Protein AF-A0A7S4EJN9-F1 (afdb_monomer)

Solvent-accessible surface area (backbone atoms only — not comparable to full-atom values): 8317 Å² total; per-residue (Å²): 134,82,94,63,65,91,86,60,87,81,85,82,64,80,78,37,72,67,45,47,44,74,73,43,54,80,91,76,43,88,80,82,77,71,48,71,43,92,88,67,48,40,14,37,34,76,86,70,38,77,34,84,64,31,68,36,56,33,70,57,77,62,48,77,28,31,63,74,51,66,73,35,90,58,35,38,89,48,32,33,27,84,90,36,50,89,75,54,50,70,71,54,45,51,55,27,45,51,53,39,50,53,44,52,52,22,58,76,68,73,43,87,42,99,82,55,78,79,83,69,77,80,50,74,67,57,54,53,59,63,71,75,108

Organism: NCBI:txid44445

pLDDT: mean 80.86, std 14.95, range [40.81, 97.5]

Sequence (133 aa):
MQLIPKDVSVYHLEGGILAYLDEVSEKESLFDGDCYVFDQRVAVTYENLPSTNFRQKCHGCRHPLSNKDLERDDYHHGISCRYCADKLTDQQKSRFAQRQHQMELALKEGRQHIYDPKEEAPTENEKKKSRQR

Radius of gyration: 19.16 Å; Cα contacts (8 Å, |Δi|>4): 130; chains: 1; bounding box: 54×33×52 Å

InterPro domains:
  IPR001763 Rhodanese-like domain [PS50206] (10-29)
  IPR020936 tRNA uridine(34) hydroxylase [PTHR43268] (9-120)
  IPR036873 Rhodanese-like domain superfamily [G3DSA:3.40.250.10] (6-60)

Mean predicted aligned error: 10.54 Å

Structure (mmCIF, N/CA/C/O backbone):
data_AF-A0A7S4EJN9-F1
#
_entry.id   AF-A0A7S4EJN9-F1
#
loop_
_atom_site.group_PDB
_atom_site.id
_atom_site.type_symbol
_atom_site.label_atom_id
_atom_site.label_alt_id
_atom_site.label_comp_id
_atom_site.label_asym_id
_atom_site.label_entity_id
_atom_site.label_seq_id
_atom_site.pdbx_PDB_ins_code
_atom_site.Cartn_x
_atom_site.Cartn_y
_atom_site.Cartn_z
_atom_site.occupancy
_atom_site.B_iso_or_equiv
_atom_site.auth_seq_id
_atom_site.auth_comp_id
_atom_site.auth_asym_id
_atom_site.auth_atom_id
_atom_site.pdbx_PDB_model_num
ATOM 1 N N . MET A 1 1 ? -26.022 7.945 -12.248 1.00 52.56 1 MET A N 1
ATOM 2 C CA . MET A 1 1 ? -25.679 6.578 -11.807 1.00 52.56 1 MET A CA 1
ATOM 3 C C . MET A 1 1 ? -25.586 6.616 -10.292 1.00 52.56 1 MET A C 1
ATOM 5 O O . MET A 1 1 ? -24.733 7.327 -9.781 1.00 52.56 1 MET A O 1
ATOM 9 N N . GLN A 1 2 ? -26.536 6.006 -9.585 1.00 58.03 2 GLN A N 1
ATOM 10 C CA . GLN A 1 2 ? -26.577 6.048 -8.122 1.00 58.03 2 GLN A CA 1
ATOM 11 C C . GLN A 1 2 ? -25.801 4.831 -7.607 1.00 58.03 2 GLN A C 1
ATOM 13 O O . GLN A 1 2 ? -26.219 3.704 -7.839 1.00 58.03 2 GLN A O 1
ATOM 18 N N . LEU A 1 3 ? -24.621 5.066 -7.025 1.00 74.06 3 LEU A N 1
ATOM 19 C CA . 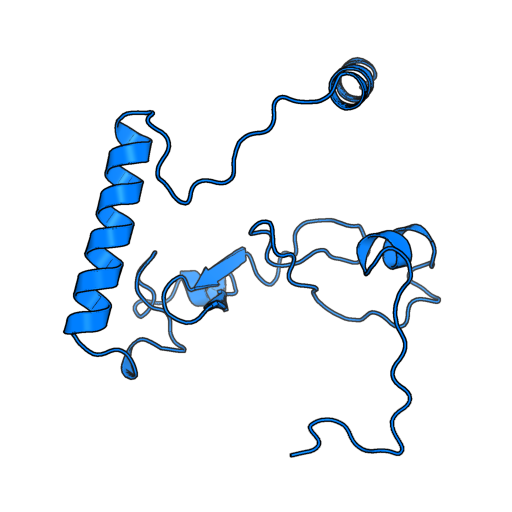LEU A 1 3 ? -23.677 4.010 -6.626 1.00 74.06 3 LEU A CA 1
ATOM 20 C C . LEU A 1 3 ? -24.077 3.297 -5.323 1.00 74.06 3 LEU A C 1
ATOM 22 O O . LEU A 1 3 ? -23.527 2.244 -5.024 1.00 74.06 3 LEU A O 1
ATOM 26 N N . ILE A 1 4 ? -25.020 3.862 -4.562 1.00 78.56 4 ILE A N 1
ATOM 27 C CA . ILE A 1 4 ? -25.473 3.342 -3.269 1.00 78.56 4 ILE A CA 1
ATOM 28 C C . ILE A 1 4 ? -27.009 3.239 -3.296 1.00 78.56 4 ILE A C 1
ATOM 30 O O . ILE A 1 4 ? -27.656 4.218 -3.693 1.00 78.56 4 ILE A O 1
ATOM 34 N N . PRO A 1 5 ? -27.600 2.089 -2.920 1.00 85.69 5 PRO A N 1
ATOM 35 C CA . PRO A 1 5 ? -29.051 1.930 -2.829 1.00 85.69 5 PRO A CA 1
ATOM 36 C C . PRO A 1 5 ? -29.678 2.955 -1.870 1.00 85.69 5 PRO A C 1
ATOM 38 O O . PRO A 1 5 ? -29.072 3.330 -0.870 1.00 85.69 5 PRO A O 1
ATOM 41 N N . LYS A 1 6 ? -30.890 3.435 -2.175 1.00 82.88 6 LYS A N 1
ATOM 42 C CA . LYS A 1 6 ? -31.563 4.495 -1.390 1.00 82.88 6 LYS A CA 1
ATOM 43 C C . LYS A 1 6 ? -32.003 4.043 0.006 1.00 82.88 6 LYS A C 1
ATOM 45 O O . LYS A 1 6 ? -32.265 4.882 0.858 1.00 82.88 6 LYS A O 1
ATOM 50 N N . ASP A 1 7 ? -32.126 2.741 0.197 1.00 90.81 7 ASP A N 1
ATOM 51 C CA . ASP A 1 7 ? -32.514 2.051 1.423 1.00 90.81 7 ASP A CA 1
ATOM 52 C C . ASP A 1 7 ? -31.328 1.772 2.361 1.00 90.81 7 ASP A C 1
ATOM 54 O O . ASP A 1 7 ? -31.532 1.378 3.506 1.00 90.81 7 ASP A O 1
ATOM 58 N N . VAL A 1 8 ? -30.094 2.016 1.907 1.00 88.75 8 VAL A N 1
ATOM 59 C CA . VAL A 1 8 ? -28.892 1.866 2.731 1.00 88.75 8 VAL A CA 1
ATOM 60 C C . VAL A 1 8 ? -28.586 3.190 3.424 1.00 88.75 8 VAL A C 1
ATOM 62 O O . VAL A 1 8 ? -28.234 4.183 2.785 1.00 88.75 8 VAL A O 1
ATOM 65 N N . SER A 1 9 ? -28.691 3.195 4.751 1.00 85.25 9 SER A N 1
ATOM 66 C CA . SER A 1 9 ? -28.247 4.315 5.578 1.00 85.25 9 SER A CA 1
ATOM 67 C C . SER A 1 9 ? -26.728 4.460 5.499 1.00 85.25 9 SER A C 1
ATOM 69 O O . SER A 1 9 ? -25.989 3.522 5.796 1.00 85.25 9 SER A O 1
ATOM 71 N N . VAL A 1 10 ? -26.258 5.647 5.114 1.00 84.25 10 VAL A N 1
ATOM 72 C CA . VAL A 1 10 ? -24.832 5.992 5.085 1.00 84.25 10 VAL A CA 1
ATOM 73 C C . VAL A 1 10 ? -24.530 6.904 6.264 1.00 84.25 10 VAL A C 1
ATOM 75 O O . VAL A 1 10 ? -25.146 7.959 6.409 1.00 84.25 10 VAL A O 1
ATOM 78 N N . TYR A 1 11 ? -23.563 6.501 7.081 1.00 84.50 11 TYR A N 1
ATOM 79 C CA . TYR A 1 11 ? -23.111 7.256 8.244 1.00 84.50 11 TYR A CA 1
ATOM 80 C C . TYR A 1 11 ? -21.692 7.774 8.022 1.00 84.50 11 TYR A C 1
ATOM 82 O O . TYR A 1 11 ? -20.891 7.161 7.315 1.00 84.50 11 TYR A O 1
ATOM 90 N N . HIS A 1 12 ? -21.389 8.912 8.636 1.00 85.44 12 HIS A N 1
ATOM 91 C CA . HIS A 1 12 ? -20.050 9.482 8.677 1.00 85.44 12 HIS A CA 1
ATOM 92 C C . HIS A 1 12 ? -19.486 9.302 10.087 1.00 85.44 12 HIS A C 1
ATOM 94 O O . HIS A 1 12 ? -20.158 9.637 11.059 1.00 85.44 12 HIS A O 1
ATOM 100 N N . LEU A 1 13 ? -18.263 8.779 10.184 1.00 87.81 13 LEU A N 1
ATOM 101 C CA . LEU A 1 13 ? -17.506 8.741 11.432 1.00 87.81 13 LEU A CA 1
ATOM 102 C C . LEU A 1 13 ? -16.868 10.113 11.669 1.00 87.81 13 LEU A C 1
ATOM 104 O O . LEU A 1 13 ? -15.944 10.497 10.951 1.00 87.81 13 LEU A O 1
ATOM 108 N N . GLU A 1 14 ? -17.359 10.851 12.660 1.00 85.75 14 GLU A N 1
ATOM 109 C CA . GLU A 1 14 ? -16.729 12.097 13.098 1.00 85.75 14 GLU A CA 1
ATOM 110 C C . GLU A 1 14 ? -15.316 11.790 13.627 1.00 85.75 14 GLU A C 1
ATOM 112 O O . GLU A 1 14 ? -15.141 10.924 14.474 1.00 85.75 14 GLU A O 1
ATOM 117 N N . GLY A 1 15 ? -14.285 12.423 13.056 1.00 85.25 15 GLY A N 1
ATOM 118 C CA . GLY A 1 15 ? -12.881 12.099 13.364 1.00 85.25 15 GLY A CA 1
ATOM 119 C C . GLY A 1 15 ? -12.293 10.902 12.594 1.00 85.25 15 GLY A C 1
ATOM 120 O O . GLY A 1 15 ? -11.098 10.626 12.706 1.00 85.25 15 GLY A O 1
ATOM 121 N N . GLY A 1 16 ? -13.081 10.237 11.742 1.00 87.62 16 GLY A N 1
ATOM 122 C CA . GLY A 1 16 ? -12.629 9.142 10.880 1.00 87.62 16 GLY A CA 1
ATOM 123 C C . GLY A 1 16 ? -12.419 7.808 11.606 1.00 87.62 16 GLY A C 1
ATOM 124 O O . GLY A 1 16 ? -12.769 7.639 12.769 1.00 87.62 16 GLY A O 1
ATOM 125 N N . ILE A 1 17 ? -11.846 6.830 10.894 1.00 84.69 17 ILE A N 1
ATOM 126 C CA . ILE A 1 17 ? -11.701 5.457 11.409 1.00 84.69 17 ILE A CA 1
ATOM 127 C C . ILE A 1 17 ? -10.802 5.373 12.649 1.00 84.69 17 ILE A C 1
ATOM 129 O O . ILE A 1 17 ? -11.0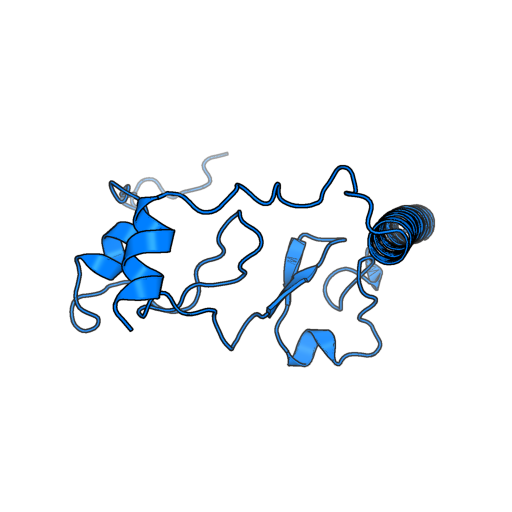66 4.567 13.526 1.00 84.69 17 ILE A O 1
ATOM 133 N N . LEU A 1 18 ? -9.771 6.217 12.755 1.00 84.19 18 LEU A N 1
ATOM 134 C CA . LEU A 1 18 ? -8.850 6.178 13.895 1.00 84.19 18 LEU A CA 1
ATOM 135 C C . LEU A 1 18 ? -9.539 6.619 15.191 1.00 84.19 18 LEU A C 1
ATOM 137 O O . LEU A 1 18 ? -9.412 5.929 16.193 1.00 84.19 18 LEU A O 1
ATOM 141 N N . ALA A 1 19 ? -10.326 7.701 15.147 1.00 86.69 19 ALA A N 1
ATOM 142 C CA . ALA A 1 19 ? -11.112 8.142 16.300 1.00 86.69 19 ALA A CA 1
ATOM 143 C C . ALA A 1 19 ? -12.129 7.072 16.728 1.00 86.69 19 ALA A C 1
ATOM 145 O O . ALA A 1 19 ? -12.269 6.785 17.910 1.00 86.69 19 ALA A O 1
ATOM 146 N N . TYR A 1 20 ? -12.778 6.417 15.760 1.00 89.06 20 TYR A N 1
ATOM 147 C CA . TYR A 1 20 ? -13.706 5.322 16.041 1.00 89.06 20 TYR A CA 1
ATOM 148 C C . TYR A 1 20 ? -13.039 4.150 16.777 1.00 89.06 20 TYR A C 1
ATOM 150 O O . TYR A 1 20 ? -13.587 3.657 17.759 1.00 89.06 20 TYR A O 1
ATOM 158 N N . LEU A 1 21 ? -11.863 3.714 16.315 1.00 86.44 21 LEU A N 1
ATOM 159 C CA . LEU A 1 21 ? -11.122 2.615 16.940 1.00 86.44 21 LEU A CA 1
ATOM 160 C C . LEU A 1 21 ? -10.613 2.974 18.345 1.00 86.44 21 LEU A C 1
ATOM 162 O O . LEU A 1 21 ? -10.544 2.099 19.203 1.00 86.44 21 LEU A O 1
ATOM 166 N N . ASP A 1 22 ? -10.299 4.250 18.589 1.00 85.56 22 ASP A N 1
ATOM 167 C CA . ASP A 1 22 ? -9.878 4.738 19.906 1.00 85.56 22 ASP A CA 1
ATOM 168 C C . ASP A 1 22 ? -11.049 4.812 20.911 1.00 85.56 22 ASP A C 1
ATOM 170 O O . ASP A 1 22 ? -10.849 4.609 22.111 1.00 85.56 22 ASP A O 1
ATOM 174 N N . GLU A 1 23 ? -12.267 5.117 20.448 1.00 87.62 23 GLU A N 1
ATOM 175 C CA . 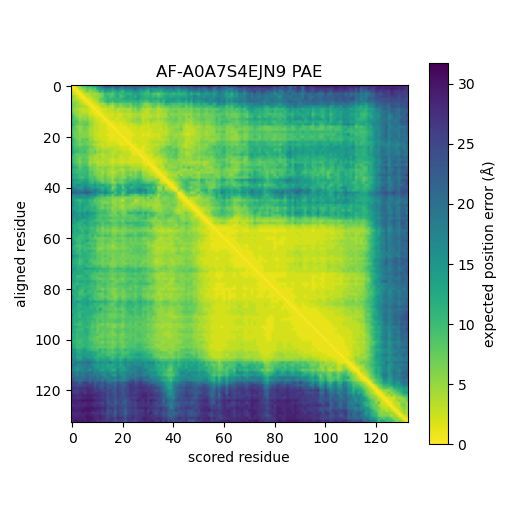GLU A 1 23 ? -13.436 5.361 21.309 1.00 87.62 23 GLU A CA 1
ATOM 176 C C . GLU A 1 23 ? -14.322 4.127 21.538 1.00 87.62 23 GLU A C 1
ATOM 178 O O . GLU A 1 23 ? -14.951 4.005 22.591 1.00 87.62 23 GLU A O 1
ATOM 183 N N . VAL A 1 24 ? -14.398 3.212 20.568 1.00 88.19 24 VAL A N 1
ATOM 184 C CA . VAL A 1 24 ? -15.321 2.066 20.593 1.00 88.19 24 VAL A CA 1
ATOM 185 C C . VAL A 1 24 ? -14.556 0.789 20.869 1.00 88.19 24 VAL A C 1
ATOM 187 O O . VAL A 1 24 ? -13.643 0.480 20.118 1.00 88.19 24 VAL A O 1
ATOM 190 N N . SER A 1 25 ? -14.947 0.016 21.890 1.00 87.69 25 SER A N 1
ATOM 191 C CA . SER A 1 25 ? -14.286 -1.248 22.258 1.00 87.69 25 SER A CA 1
ATOM 192 C C . SER A 1 25 ? -14.402 -2.326 21.162 1.00 87.69 25 SER A C 1
ATOM 194 O O . SER A 1 25 ? -15.403 -2.378 20.455 1.00 87.69 25 SER A O 1
ATOM 196 N N . GLU A 1 26 ? -13.435 -3.248 21.044 1.00 83.81 26 GLU A N 1
ATOM 197 C CA . GLU A 1 26 ? -13.447 -4.304 20.006 1.00 83.81 26 GLU A CA 1
ATOM 198 C C . GLU A 1 26 ? -14.735 -5.146 20.035 1.00 83.81 26 GLU A C 1
ATOM 200 O O . GLU A 1 26 ? -15.260 -5.536 18.999 1.00 83.81 26 GLU A O 1
ATOM 205 N N . LYS A 1 27 ? -15.294 -5.377 21.230 1.00 86.50 27 LYS A N 1
ATOM 206 C CA . LYS A 1 27 ? -16.530 -6.155 21.419 1.00 86.50 27 LYS A CA 1
ATOM 207 C C . LYS A 1 27 ? -17.788 -5.434 20.934 1.00 86.50 27 LYS A C 1
ATOM 209 O O . LYS A 1 27 ? -18.786 -6.090 20.656 1.00 86.50 27 LYS A O 1
ATOM 214 N N . GLU A 1 28 ? -17.755 -4.108 20.902 1.00 88.25 28 GLU A N 1
ATOM 215 C CA . GLU A 1 28 ? -18.862 -3.241 20.475 1.00 88.25 28 GLU A CA 1
ATOM 216 C C . GLU A 1 28 ? -18.629 -2.679 19.066 1.00 88.25 28 GLU A C 1
ATOM 218 O O . GLU A 1 28 ? -19.525 -2.079 18.468 1.00 88.25 28 GLU A O 1
ATOM 223 N N . SER A 1 29 ? -17.424 -2.885 18.535 1.00 87.25 29 SER A N 1
ATOM 224 C CA . SER A 1 29 ? -17.009 -2.456 17.214 1.00 87.25 29 SER A CA 1
ATOM 225 C C . SER A 1 29 ? -17.764 -3.222 16.131 1.00 87.25 29 SER A C 1
ATOM 227 O O . SER A 1 29 ? -17.865 -4.446 16.145 1.00 87.25 29 SER A O 1
ATOM 229 N N . LEU A 1 30 ? -18.260 -2.478 15.146 1.00 87.06 30 LEU A N 1
ATOM 230 C CA . LEU A 1 30 ? -18.797 -3.019 13.896 1.00 87.06 30 LEU A CA 1
ATOM 231 C C . LEU A 1 30 ? -17.723 -3.090 12.800 1.00 87.06 30 LEU A C 1
ATOM 233 O O . LEU A 1 30 ? -18.012 -3.511 11.681 1.00 87.06 30 LEU A O 1
ATOM 237 N N . PHE A 1 31 ? -16.504 -2.631 13.094 1.00 86.06 31 PHE A N 1
ATOM 238 C CA . PHE A 1 31 ? -15.380 -2.701 12.173 1.00 86.06 31 PHE A CA 1
ATOM 239 C C . PHE A 1 31 ? -14.786 -4.112 12.157 1.00 86.06 31 PHE A C 1
ATOM 241 O O . PHE A 1 31 ? -14.403 -4.634 13.202 1.00 86.06 31 PHE A O 1
ATOM 248 N N . ASP A 1 32 ? -14.674 -4.684 10.959 1.00 81.06 32 ASP A N 1
ATOM 249 C CA . ASP A 1 32 ? -14.053 -5.980 10.692 1.00 81.06 32 ASP A CA 1
ATOM 250 C C . ASP A 1 32 ? -13.083 -5.850 9.506 1.00 81.06 32 ASP A C 1
ATOM 252 O O . ASP A 1 32 ? -13.429 -5.299 8.454 1.00 81.06 32 ASP A O 1
ATOM 256 N N . GLY A 1 33 ? -11.858 -6.348 9.681 1.00 78.56 33 GLY A N 1
ATOM 257 C CA . GLY A 1 33 ? -10.808 -6.340 8.665 1.00 78.56 33 GLY A CA 1
ATOM 258 C C . GLY A 1 33 ? -9.820 -5.171 8.753 1.00 78.56 33 GLY A C 1
ATOM 259 O O . GLY A 1 33 ? -9.282 -4.857 9.811 1.00 78.56 33 GLY A O 1
ATOM 260 N N . ASP A 1 34 ? -9.511 -4.586 7.593 1.00 77.88 34 ASP A N 1
ATOM 261 C CA . ASP A 1 34 ? -8.316 -3.774 7.347 1.00 77.88 34 ASP A CA 1
ATOM 262 C C . ASP A 1 34 ? -8.680 -2.438 6.665 1.00 77.88 34 ASP A C 1
ATOM 264 O O . ASP A 1 34 ? -9.358 -2.427 5.634 1.00 77.88 34 ASP A O 1
ATOM 268 N N . CYS A 1 35 ? -8.214 -1.297 7.198 1.00 77.44 35 CYS A N 1
ATOM 269 C CA . CYS A 1 35 ? -8.523 0.032 6.641 1.00 77.44 35 CYS A CA 1
ATOM 270 C C . CYS A 1 35 ? -7.309 0.726 6.005 1.00 77.44 35 CYS A C 1
ATOM 272 O O . CYS A 1 35 ? -6.398 1.154 6.711 1.00 77.44 35 CYS A O 1
ATOM 274 N N . TYR A 1 36 ? -7.324 0.910 4.681 1.00 72.00 36 TYR A N 1
ATOM 275 C CA . TYR A 1 36 ? -6.263 1.609 3.947 1.00 72.00 36 TYR A CA 1
ATOM 276 C C . TYR A 1 36 ? -6.194 3.102 4.296 1.00 72.00 36 TYR A C 1
ATOM 278 O O . TYR A 1 36 ? -7.150 3.842 4.058 1.00 72.00 36 TYR A O 1
ATOM 286 N N . VAL A 1 37 ? -5.035 3.564 4.776 1.00 69.19 37 VAL A N 1
ATOM 287 C CA . VAL A 1 37 ? -4.801 4.969 5.134 1.00 69.19 37 VAL A CA 1
ATOM 288 C C . VAL A 1 37 ? -3.942 5.646 4.059 1.00 69.19 37 VAL A C 1
ATOM 290 O O . VAL A 1 37 ? -3.021 5.073 3.476 1.00 69.19 37 VAL A O 1
ATOM 293 N N . PHE A 1 38 ? -4.265 6.896 3.728 1.00 65.06 38 PHE A N 1
ATOM 294 C CA . PHE A 1 38 ? -3.666 7.601 2.588 1.00 65.06 38 PHE A CA 1
ATOM 295 C C . PHE A 1 38 ? -2.178 7.945 2.748 1.00 65.06 38 PHE A C 1
ATOM 297 O O . PHE A 1 38 ? -1.520 8.242 1.750 1.00 65.06 38 PHE A O 1
ATOM 304 N N . ASP A 1 39 ? -1.628 7.853 3.956 1.00 66.38 39 ASP A N 1
ATOM 305 C CA . ASP A 1 39 ? -0.220 8.125 4.274 1.00 66.38 39 ASP A CA 1
ATOM 306 C C . ASP A 1 39 ? 0.736 6.973 3.918 1.00 66.38 39 ASP A C 1
ATOM 308 O O . ASP A 1 39 ? 1.863 6.921 4.399 1.00 66.38 39 ASP A O 1
ATOM 312 N N . GLN A 1 40 ? 0.301 6.086 3.018 1.00 63.38 40 GLN A N 1
ATOM 313 C CA . GLN A 1 40 ? 1.021 4.906 2.530 1.00 63.38 40 GLN A CA 1
ATOM 314 C C . GLN A 1 40 ? 0.978 3.695 3.469 1.00 63.38 40 GLN A C 1
ATOM 316 O O . GLN A 1 40 ? 1.435 2.625 3.060 1.00 63.38 40 GLN A O 1
ATOM 321 N N . ARG A 1 41 ? 0.343 3.797 4.644 1.00 67.62 41 ARG A N 1
ATOM 322 C CA . ARG A 1 41 ? 0.006 2.631 5.472 1.00 67.62 41 ARG A CA 1
ATOM 323 C C . ARG A 1 41 ? -1.179 1.883 4.872 1.00 67.62 41 ARG A C 1
ATOM 325 O O . ARG A 1 41 ? -2.195 2.467 4.508 1.00 67.62 41 ARG A O 1
ATOM 332 N N . VAL A 1 42 ? -1.041 0.569 4.732 1.00 60.97 42 VAL A N 1
ATOM 333 C CA . VAL A 1 42 ? -2.000 -0.217 3.941 1.00 60.97 42 VAL A CA 1
ATOM 334 C C . VAL A 1 42 ? -3.136 -0.777 4.759 1.00 60.97 42 VAL A C 1
ATOM 336 O O . VAL A 1 42 ? -4.221 -0.929 4.206 1.00 60.97 42 VAL A O 1
ATOM 339 N N . ALA A 1 43 ? -2.935 -0.972 6.059 1.00 62.88 43 ALA A N 1
ATOM 340 C CA . ALA A 1 43 ? -4.055 -1.044 6.967 1.00 62.88 43 ALA A CA 1
ATOM 341 C C . ALA A 1 43 ? -3.675 -0.771 8.416 1.00 62.88 43 ALA A C 1
ATOM 343 O O . ALA A 1 43 ? -2.550 -1.055 8.827 1.00 62.88 43 ALA A O 1
ATOM 344 N N . VAL A 1 44 ? -4.624 -0.205 9.155 1.00 66.19 44 VAL A N 1
ATOM 345 C CA . VAL A 1 44 ? -4.643 -0.229 10.617 1.00 66.19 44 VAL A CA 1
ATOM 346 C C . VAL A 1 44 ? -5.576 -1.350 11.070 1.00 66.19 44 VAL A C 1
ATOM 348 O O . VAL A 1 44 ? -6.681 -1.475 10.537 1.00 66.19 44 VAL A O 1
ATOM 351 N N . THR A 1 45 ? -5.113 -2.182 12.003 1.00 69.88 45 THR A N 1
ATOM 352 C CA . THR A 1 45 ? -5.974 -3.096 12.767 1.00 69.88 45 THR A CA 1
ATOM 353 C C . THR A 1 45 ? -6.749 -2.307 13.820 1.00 69.88 45 THR A C 1
ATOM 355 O O . THR A 1 45 ? -6.487 -1.118 14.021 1.00 69.88 45 THR A O 1
ATOM 358 N N . TYR A 1 46 ? -7.676 -2.962 14.525 1.00 72.56 46 TYR A N 1
ATOM 359 C CA . TYR A 1 46 ? -8.389 -2.348 15.648 1.00 72.56 46 TYR A CA 1
ATOM 360 C C . TYR A 1 46 ? -7.430 -1.713 16.678 1.00 72.56 46 TYR A C 1
ATOM 362 O O . TYR A 1 46 ? -7.654 -0.607 17.151 1.00 72.56 46 TYR A O 1
ATOM 370 N N . GLU A 1 47 ? -6.285 -2.350 16.927 1.00 72.56 47 GLU A N 1
ATOM 371 C CA . GLU A 1 47 ? -5.229 -1.875 17.834 1.00 72.56 47 GLU A CA 1
ATOM 372 C C . GLU A 1 47 ? -4.410 -0.692 17.271 1.00 72.56 47 GLU A C 1
ATOM 374 O O . GLU A 1 47 ? -3.375 -0.325 17.830 1.00 72.56 47 GLU A O 1
ATOM 379 N N . ASN A 1 48 ? -4.827 -0.116 16.138 1.00 72.00 48 ASN A N 1
ATOM 380 C CA . ASN A 1 48 ? -4.115 0.931 15.403 1.00 72.00 48 ASN A CA 1
ATOM 381 C C . ASN A 1 48 ? -2.682 0.509 15.006 1.00 72.00 48 ASN A C 1
ATOM 383 O O . ASN A 1 48 ? -1.767 1.327 14.873 1.00 72.00 48 ASN A O 1
ATOM 387 N N . LEU A 1 49 ? -2.474 -0.798 14.818 1.00 72.44 49 LEU A N 1
ATOM 388 C CA . LEU A 1 49 ? -1.205 -1.370 14.381 1.00 72.44 49 LEU A CA 1
ATOM 389 C C . LEU A 1 49 ? -1.214 -1.604 12.869 1.00 72.44 49 LEU A C 1
ATOM 391 O O . LEU A 1 49 ? -2.275 -1.851 12.294 1.00 72.44 49 LEU A O 1
ATOM 395 N N . PRO A 1 50 ? -0.047 -1.560 12.200 1.00 69.88 50 PRO A N 1
ATOM 396 C CA . PRO A 1 50 ? 0.043 -1.956 10.804 1.00 69.88 50 PRO A CA 1
ATOM 397 C C . PRO A 1 50 ? -0.501 -3.372 10.608 1.00 69.88 50 PRO A C 1
ATOM 399 O O . PRO A 1 50 ? -0.060 -4.311 11.273 1.00 69.88 50 PRO A O 1
ATOM 402 N N . SER A 1 51 ? -1.434 -3.526 9.675 1.00 73.38 51 SER A N 1
ATOM 403 C CA . SER A 1 51 ? -1.970 -4.831 9.309 1.00 73.38 51 SER A CA 1
ATOM 404 C C . SER A 1 51 ? -0.867 -5.779 8.854 1.00 73.38 51 SER A C 1
ATOM 406 O O . SER A 1 51 ? 0.019 -5.423 8.073 1.00 73.38 51 SER A O 1
ATOM 408 N N . THR A 1 52 ? -0.954 -7.022 9.315 1.00 74.12 52 THR A N 1
ATOM 409 C CA . THR A 1 52 ? -0.089 -8.114 8.864 1.00 74.12 52 THR A CA 1
ATOM 410 C C . THR A 1 52 ? -0.553 -8.705 7.533 1.00 74.12 52 THR A C 1
ATOM 412 O O . THR A 1 52 ? 0.247 -9.339 6.840 1.00 74.12 52 THR A O 1
ATOM 415 N N . ASN A 1 53 ? -1.814 -8.477 7.148 1.00 77.31 53 ASN A N 1
ATOM 416 C CA . ASN A 1 53 ? -2.409 -9.042 5.940 1.00 77.31 53 ASN A CA 1
ATOM 417 C C . ASN A 1 53 ? -1.954 -8.311 4.684 1.00 77.31 53 ASN A C 1
ATOM 419 O O . ASN A 1 53 ? -1.680 -8.961 3.677 1.00 77.31 53 ASN A O 1
ATOM 423 N N . PHE A 1 54 ? -1.851 -6.981 4.743 1.00 81.06 54 PHE A N 1
ATOM 424 C CA . PHE A 1 54 ? -1.506 -6.143 3.599 1.00 81.06 54 PHE A CA 1
ATOM 425 C C . PHE A 1 54 ? -0.357 -5.197 3.928 1.00 81.06 54 PHE A C 1
ATOM 427 O O . PHE A 1 54 ? -0.449 -4.371 4.832 1.00 81.06 54 PHE A O 1
ATOM 434 N N . ARG A 1 55 ? 0.726 -5.284 3.150 1.00 78.06 55 ARG A N 1
ATOM 435 C CA . ARG A 1 55 ? 1.976 -4.572 3.453 1.00 78.06 55 ARG A CA 1
ATOM 436 C C . ARG A 1 55 ? 2.133 -3.276 2.667 1.00 78.06 55 ARG A C 1
ATOM 438 O O . ARG A 1 55 ? 2.664 -2.300 3.183 1.00 78.06 55 ARG A O 1
ATOM 445 N N . GLN A 1 56 ? 1.722 -3.278 1.399 1.00 82.06 56 GLN A N 1
ATOM 446 C CA . GLN A 1 56 ? 1.871 -2.132 0.496 1.00 82.06 56 GLN A CA 1
ATOM 447 C C . GLN A 1 56 ? 0.841 -2.156 -0.631 1.00 82.06 56 GLN A C 1
ATOM 449 O O . GLN A 1 56 ? 0.271 -3.197 -0.936 1.00 82.06 56 GLN A O 1
ATOM 454 N N . LYS A 1 57 ? 0.601 -1.010 -1.274 1.00 87.31 57 LYS A N 1
ATOM 455 C CA . LYS A 1 57 ? -0.192 -0.957 -2.509 1.00 87.31 57 LYS A CA 1
ATOM 456 C C . LYS A 1 57 ? 0.704 -1.172 -3.723 1.00 87.31 57 LYS A C 1
ATOM 458 O O . LYS A 1 57 ? 1.855 -0.747 -3.745 1.00 87.31 57 LYS A O 1
ATOM 463 N N . CYS A 1 58 ? 0.156 -1.743 -4.787 1.00 91.50 58 CYS A N 1
ATOM 464 C CA . CYS A 1 58 ? 0.814 -1.736 -6.086 1.00 91.50 58 CYS A CA 1
ATOM 465 C C . CYS A 1 58 ? 0.920 -0.297 -6.616 1.00 91.50 58 CYS A C 1
ATOM 467 O O . CYS A 1 58 ? -0.088 0.395 -6.754 1.00 91.50 58 CYS A O 1
ATOM 469 N N . HIS A 1 59 ? 2.112 0.149 -7.005 1.00 90.06 59 HIS A N 1
ATOM 470 C CA . HIS A 1 59 ? 2.294 1.483 -7.595 1.00 90.06 59 HIS A CA 1
ATOM 471 C C . HIS A 1 59 ? 1.738 1.601 -9.026 1.00 90.06 59 HIS A C 1
ATOM 473 O O . HIS A 1 59 ? 1.518 2.713 -9.505 1.00 90.06 59 HIS A O 1
ATOM 479 N N . GLY A 1 60 ? 1.485 0.474 -9.702 1.00 91.94 60 GLY A N 1
ATOM 480 C CA . GLY A 1 60 ? 0.860 0.438 -11.024 1.00 91.94 60 GLY A CA 1
ATOM 481 C C . GLY A 1 60 ? -0.663 0.584 -10.975 1.00 91.94 60 GLY A C 1
ATOM 482 O O . GLY A 1 60 ? -1.221 1.440 -11.655 1.00 91.94 60 GLY A O 1
ATOM 483 N N . CYS A 1 61 ? -1.346 -0.230 -10.160 1.00 92.81 61 CYS A N 1
ATOM 484 C CA . CYS A 1 61 ? -2.818 -0.290 -10.128 1.00 92.81 61 CYS A CA 1
ATOM 485 C C . CYS A 1 61 ? -3.473 0.122 -8.800 1.00 92.81 61 CYS A C 1
ATOM 487 O O . CYS A 1 61 ? -4.696 0.133 -8.715 1.00 92.81 61 CYS A O 1
ATOM 489 N N . ARG A 1 62 ? -2.688 0.471 -7.773 1.00 89.25 62 ARG A N 1
ATOM 490 C CA . ARG A 1 62 ? -3.135 0.862 -6.419 1.00 89.25 62 ARG A CA 1
ATOM 491 C C . ARG A 1 62 ? -3.833 -0.228 -5.602 1.00 89.25 62 ARG A C 1
ATOM 493 O O . ARG A 1 62 ? -4.302 0.065 -4.509 1.00 89.25 62 ARG A O 1
ATOM 500 N N . HIS A 1 63 ? -3.859 -1.469 -6.081 1.00 89.94 63 HIS A N 1
ATOM 501 C CA . HIS A 1 63 ? -4.415 -2.584 -5.319 1.00 89.94 63 HIS A CA 1
ATOM 502 C C . HIS A 1 63 ? -3.563 -2.869 -4.064 1.00 89.94 63 HIS A C 1
ATOM 504 O O . HIS A 1 63 ? -2.334 -2.901 -4.200 1.00 89.94 63 HIS A O 1
ATOM 510 N N . PRO A 1 64 ? -4.160 -3.071 -2.876 1.00 88.31 64 PRO A N 1
ATOM 511 C CA . PRO A 1 64 ? -3.449 -3.557 -1.692 1.00 88.31 64 PRO A CA 1
ATOM 512 C C . PRO A 1 64 ? -2.823 -4.931 -1.956 1.00 88.31 64 PRO A C 1
ATOM 514 O O . PRO A 1 64 ? -3.453 -5.791 -2.559 1.00 88.31 64 PRO A O 1
ATOM 517 N N . LEU A 1 65 ? -1.579 -5.140 -1.536 1.00 88.88 65 LEU A N 1
ATOM 518 C CA . LEU A 1 65 ? -0.839 -6.383 -1.742 1.00 88.88 65 LEU A CA 1
ATOM 519 C C . LEU A 1 65 ? -0.546 -7.040 -0.400 1.00 88.88 65 LEU A C 1
ATOM 521 O O . LEU A 1 65 ? -0.001 -6.405 0.511 1.00 88.88 65 LEU A O 1
ATOM 525 N N . SER A 1 66 ? -0.893 -8.321 -0.308 1.00 89.50 66 SER A N 1
ATOM 526 C CA . SER A 1 66 ? -0.513 -9.165 0.818 1.00 89.50 66 SER A CA 1
ATOM 527 C C . SER A 1 66 ? 0.946 -9.596 0.730 1.00 89.50 66 SER A C 1
ATOM 529 O O . SER A 1 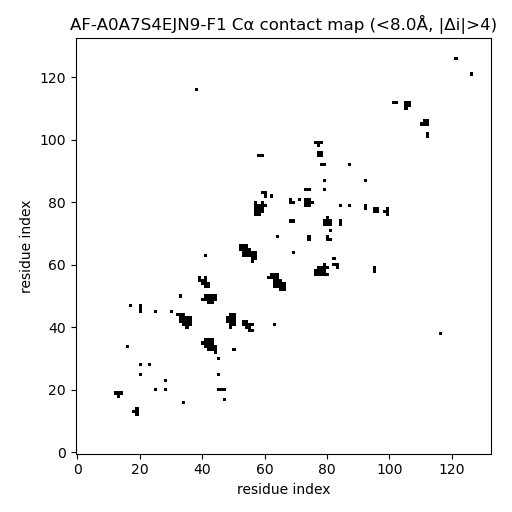66 ? 1.564 -9.486 -0.328 1.00 89.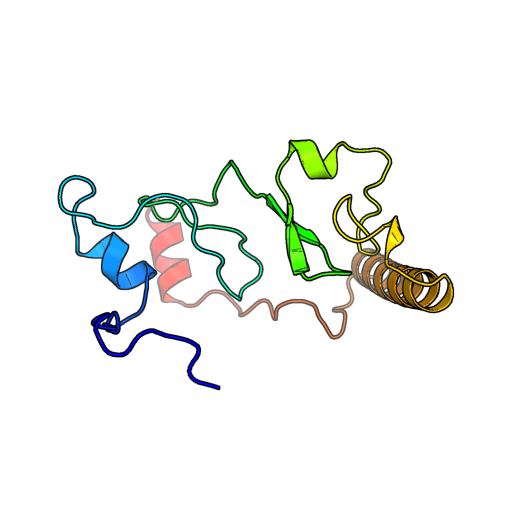50 66 SER A O 1
ATOM 531 N N . ASN A 1 67 ? 1.501 -10.143 1.816 1.00 88.50 67 ASN A N 1
ATOM 532 C CA . ASN A 1 67 ? 2.865 -10.693 1.793 1.00 88.50 67 ASN A CA 1
ATOM 533 C C . ASN A 1 67 ? 3.027 -11.751 0.691 1.00 88.50 67 ASN A C 1
ATOM 535 O O . ASN A 1 67 ? 3.978 -11.698 -0.082 1.00 88.50 67 ASN A O 1
ATOM 539 N N . LYS A 1 68 ? 2.023 -12.622 0.532 1.00 91.62 68 LYS A N 1
ATOM 540 C CA . LYS A 1 68 ? 2.001 -13.641 -0.524 1.00 91.62 68 LYS A CA 1
ATOM 541 C C . LYS A 1 68 ? 1.970 -13.044 -1.925 1.00 91.62 68 LYS A C 1
ATOM 543 O O . LYS A 1 68 ? 2.470 -13.675 -2.842 1.00 91.62 68 LYS A O 1
ATOM 548 N N . ASP A 1 69 ? 1.373 -11.865 -2.112 1.00 93.19 69 ASP A N 1
ATOM 549 C CA . ASP A 1 69 ? 1.362 -11.197 -3.417 1.00 93.19 69 ASP A CA 1
ATOM 550 C C . ASP A 1 69 ? 2.728 -10.598 -3.769 1.00 93.19 69 ASP A C 1
ATOM 552 O O . ASP A 1 69 ? 3.059 -10.511 -4.947 1.00 93.19 69 ASP A O 1
ATOM 556 N N . LEU A 1 70 ? 3.512 -10.190 -2.764 1.00 90.69 70 LEU A N 1
ATOM 557 C CA . LEU A 1 70 ? 4.859 -9.636 -2.947 1.00 90.69 70 LEU A CA 1
ATOM 558 C C . LEU A 1 70 ? 5.913 -10.699 -3.271 1.00 90.69 70 LEU A C 1
ATOM 560 O O . LEU A 1 70 ? 6.942 -10.369 -3.849 1.00 90.69 70 LEU A O 1
ATOM 564 N N . GLU A 1 71 ? 5.656 -11.950 -2.899 1.00 93.75 71 GLU A N 1
ATOM 565 C CA . GLU A 1 71 ? 6.536 -13.101 -3.143 1.00 93.75 71 GLU A CA 1
ATOM 566 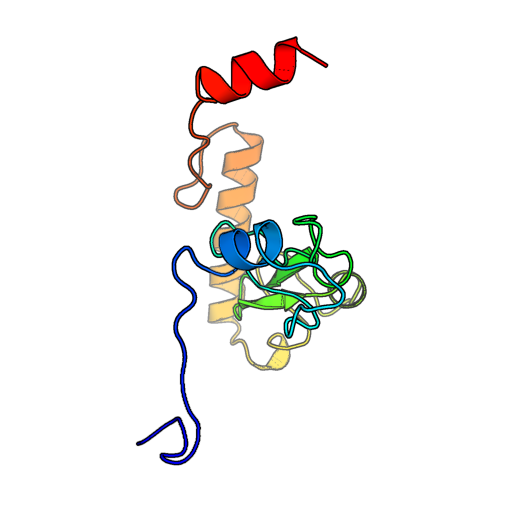C C . GLU A 1 71 ? 6.342 -13.727 -4.533 1.00 93.75 71 GLU A C 1
ATOM 568 O O . GLU A 1 71 ? 7.036 -14.675 -4.888 1.00 93.75 71 GLU A O 1
ATOM 573 N N . ARG A 1 72 ? 5.383 -13.237 -5.325 1.00 95.19 72 ARG A N 1
ATOM 574 C CA . ARG A 1 72 ? 5.077 -13.800 -6.645 1.00 95.19 72 ARG A CA 1
ATOM 575 C C . ARG A 1 72 ? 6.065 -13.325 -7.702 1.00 95.19 72 ARG A C 1
ATOM 577 O O . ARG A 1 72 ? 6.444 -12.161 -7.723 1.00 95.19 72 ARG A O 1
ATOM 584 N N . ASP A 1 73 ? 6.330 -14.184 -8.681 1.00 95.44 73 ASP A N 1
ATOM 585 C CA . ASP A 1 73 ? 7.175 -13.846 -9.836 1.00 95.44 73 ASP A CA 1
ATOM 586 C C . ASP A 1 73 ? 6.573 -12.745 -10.729 1.00 95.44 73 ASP A C 1
ATOM 588 O O . ASP A 1 73 ? 7.297 -12.012 -11.397 1.00 95.44 73 ASP A O 1
ATOM 592 N N . ASP A 1 74 ? 5.241 -12.611 -10.737 1.00 93.62 74 ASP A N 1
ATOM 593 C CA . ASP A 1 74 ? 4.515 -11.572 -11.486 1.00 93.62 74 ASP A CA 1
ATOM 594 C C . ASP A 1 74 ? 4.516 -10.195 -10.791 1.00 93.62 74 ASP A C 1
ATOM 596 O O . ASP A 1 74 ? 3.979 -9.205 -11.316 1.00 93.62 74 ASP A O 1
ATOM 600 N N . TYR A 1 75 ? 5.119 -10.118 -9.603 1.00 96.38 75 TYR A N 1
ATOM 601 C CA . TYR A 1 75 ? 5.295 -8.883 -8.871 1.00 96.38 75 TYR A CA 1
ATOM 602 C C . TYR A 1 75 ? 6.627 -8.220 -9.224 1.00 96.38 75 TYR A C 1
ATOM 604 O O . TYR A 1 75 ? 7.715 -8.735 -8.982 1.00 96.38 75 TYR A O 1
ATOM 612 N N . HIS A 1 76 ? 6.527 -6.997 -9.740 1.00 95.81 76 HIS A N 1
ATOM 613 C CA . HIS A 1 76 ? 7.672 -6.142 -10.012 1.00 95.81 76 HIS A CA 1
ATOM 614 C C . HIS A 1 76 ? 7.491 -4.845 -9.233 1.00 95.81 76 HIS A C 1
ATOM 616 O O . HIS A 1 76 ? 6.588 -4.051 -9.528 1.00 95.81 76 HIS A O 1
ATOM 622 N N . HIS A 1 77 ? 8.335 -4.636 -8.219 1.00 94.25 77 HIS A N 1
ATOM 623 C CA . HIS A 1 77 ? 8.224 -3.486 -7.326 1.00 94.25 77 HIS A CA 1
ATOM 624 C C . HIS A 1 77 ? 8.196 -2.165 -8.104 1.00 94.25 77 HIS A C 1
ATOM 626 O O . HIS A 1 77 ? 8.922 -1.976 -9.076 1.00 94.25 77 HIS A O 1
ATOM 632 N N . GLY A 1 78 ? 7.281 -1.272 -7.722 1.00 93.06 78 GLY A N 1
ATOM 633 C CA . GLY A 1 78 ? 7.068 -0.001 -8.416 1.00 93.06 78 GLY A CA 1
ATOM 634 C C . GLY A 1 78 ? 6.341 -0.092 -9.768 1.00 93.06 78 GLY A C 1
ATOM 635 O O . GLY A 1 78 ? 5.884 0.942 -10.263 1.00 93.06 78 GLY A O 1
ATOM 636 N N . ILE A 1 79 ? 6.180 -1.289 -10.347 1.00 96.31 79 ILE A N 1
ATOM 637 C CA . ILE A 1 79 ? 5.737 -1.495 -11.736 1.00 96.31 79 ILE A CA 1
ATOM 638 C C . ILE A 1 79 ? 4.386 -2.212 -11.800 1.00 96.31 79 ILE A C 1
ATOM 640 O O . ILE A 1 79 ? 3.403 -1.631 -12.265 1.00 96.31 79 ILE A O 1
ATOM 644 N N . SER A 1 80 ? 4.315 -3.461 -11.341 1.00 97.00 80 SER A N 1
ATOM 645 C CA . SER A 1 80 ? 3.151 -4.331 -11.542 1.00 97.00 80 SER A CA 1
ATOM 646 C C . SER A 1 80 ? 2.966 -5.342 -10.415 1.00 97.00 80 SER A C 1
ATOM 648 O O . SER A 1 80 ? 3.861 -5.585 -9.614 1.00 97.00 80 SER A O 1
ATOM 650 N N . CYS A 1 81 ? 1.775 -5.928 -10.350 1.00 96.12 81 CYS A N 1
ATOM 651 C CA . CYS A 1 81 ? 1.440 -7.059 -9.487 1.00 96.12 81 CYS A CA 1
ATOM 652 C C . CYS A 1 81 ? 0.533 -8.038 -10.240 1.00 96.12 81 CYS A C 1
ATOM 654 O O . CYS A 1 81 ? 0.020 -7.694 -11.310 1.00 96.12 81 CYS A O 1
ATOM 656 N N . ARG A 1 82 ? 0.209 -9.180 -9.623 1.00 96.00 82 ARG A N 1
ATOM 657 C CA . ARG A 1 82 ? -0.757 -10.171 -10.136 1.00 96.00 82 ARG A CA 1
ATOM 658 C C . ARG A 1 82 ? -2.086 -9.614 -10.663 1.00 96.00 82 ARG A C 1
ATOM 660 O O . ARG A 1 82 ? -2.741 -10.243 -11.483 1.00 96.00 82 ARG A O 1
ATOM 667 N N . TYR A 1 83 ? -2.536 -8.454 -10.178 1.00 95.44 83 TYR A N 1
ATOM 668 C CA . TYR A 1 83 ? -3.832 -7.878 -10.556 1.00 95.44 83 TYR A CA 1
ATOM 669 C C . TYR A 1 83 ? -3.772 -7.045 -11.842 1.00 95.44 83 TYR A C 1
ATOM 671 O O . TYR A 1 83 ? -4.819 -6.783 -12.454 1.00 95.44 83 TYR A O 1
ATOM 679 N N . CYS A 1 84 ? -2.574 -6.602 -12.239 1.00 96.62 84 CYS A N 1
ATOM 680 C CA . CYS A 1 84 ? -2.378 -5.709 -13.377 1.00 96.62 84 CYS A CA 1
ATOM 681 C C . CYS A 1 84 ? -1.255 -6.100 -14.342 1.00 96.62 84 CYS A C 1
ATOM 683 O O . CYS A 1 84 ? -1.210 -5.507 -15.414 1.00 96.62 84 CYS A O 1
ATOM 685 N N . ALA A 1 85 ? -0.389 -7.067 -14.025 1.00 96.25 85 ALA A N 1
ATOM 686 C CA . ALA A 1 85 ? 0.750 -7.449 -14.867 1.00 96.25 85 ALA A CA 1
ATOM 687 C C . ALA A 1 85 ? 0.359 -7.699 -16.338 1.00 96.25 85 ALA A C 1
ATOM 689 O O . ALA A 1 85 ? 1.024 -7.186 -17.243 1.00 96.25 85 ALA A O 1
ATOM 690 N N . ASP A 1 86 ? -0.778 -8.366 -16.556 1.00 96.00 86 ASP A N 1
ATOM 691 C CA . ASP A 1 86 ? -1.301 -8.701 -17.890 1.00 96.00 86 ASP A CA 1
ATOM 692 C C . ASP A 1 86 ? -2.165 -7.598 -18.519 1.00 96.00 86 ASP A C 1
ATOM 694 O O . ASP A 1 86 ? -2.497 -7.649 -19.698 1.00 96.00 86 ASP A O 1
ATOM 698 N N . LYS A 1 87 ? -2.555 -6.588 -17.735 1.00 96.31 87 LYS A N 1
ATOM 699 C CA . LYS A 1 87 ? -3.402 -5.471 -18.190 1.00 96.31 87 LYS A CA 1
ATOM 700 C C . LYS A 1 87 ? -2.588 -4.247 -18.599 1.00 96.31 87 LYS A C 1
ATOM 702 O O . LYS A 1 87 ? -3.134 -3.327 -19.202 1.00 96.31 87 LYS A O 1
ATOM 707 N N . LEU A 1 88 ? -1.315 -4.196 -18.209 1.00 94.81 88 LEU A N 1
ATOM 708 C CA . LEU A 1 88 ? -0.433 -3.069 -18.481 1.00 94.81 88 LEU A CA 1
ATOM 709 C C . LEU A 1 88 ? 0.218 -3.207 -19.853 1.00 94.81 88 LEU A C 1
ATOM 711 O O . LEU A 1 88 ? 0.810 -4.239 -20.166 1.00 94.81 88 LEU A O 1
ATOM 715 N N . THR A 1 89 ? 0.181 -2.126 -20.628 1.00 97.12 89 THR A N 1
ATOM 716 C CA . THR A 1 89 ? 0.928 -2.034 -21.886 1.00 97.12 89 THR A CA 1
ATOM 717 C C . THR A 1 89 ? 2.424 -1.890 -21.620 1.00 97.12 89 THR A C 1
ATOM 719 O O . TH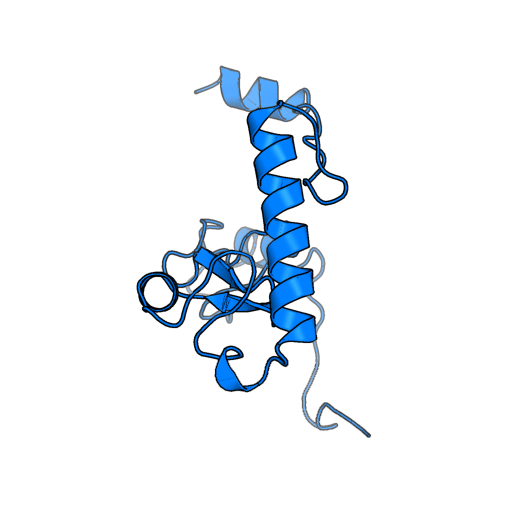R A 1 89 ? 2.840 -1.400 -20.565 1.00 97.12 89 THR A O 1
ATOM 722 N N . ASP A 1 90 ? 3.255 -2.234 -22.602 1.00 96.44 90 ASP A N 1
ATOM 723 C CA . ASP A 1 90 ? 4.712 -2.096 -22.476 1.00 96.44 90 ASP A CA 1
ATOM 724 C C . ASP A 1 90 ? 5.135 -0.644 -22.232 1.00 96.44 90 ASP A C 1
ATOM 726 O O . ASP A 1 90 ? 6.027 -0.368 -21.428 1.00 96.44 90 ASP A O 1
ATOM 730 N N . GLN A 1 91 ? 4.425 0.313 -22.838 1.00 97.50 91 GLN A N 1
ATOM 731 C CA . GLN A 1 91 ? 4.649 1.735 -22.588 1.00 97.50 91 GLN A CA 1
ATOM 732 C C . GLN A 1 91 ? 4.349 2.115 -21.128 1.00 97.50 91 GLN A C 1
ATOM 734 O O . GLN A 1 91 ? 5.082 2.905 -20.531 1.00 97.50 91 GLN A O 1
ATOM 739 N N . GLN A 1 92 ? 3.287 1.564 -20.529 1.00 96.25 92 GLN A N 1
ATOM 740 C CA . GLN A 1 92 ? 2.982 1.789 -19.113 1.00 96.25 92 GLN A CA 1
ATOM 741 C C . GLN A 1 92 ? 4.045 1.157 -18.213 1.00 96.25 92 GLN A C 1
ATOM 743 O O . GLN A 1 92 ? 4.547 1.834 -17.314 1.00 96.25 92 GLN A O 1
ATOM 748 N N . LYS A 1 93 ? 4.439 -0.093 -18.490 1.00 96.19 93 LYS A N 1
ATOM 749 C CA . LYS A 1 93 ? 5.496 -0.798 -17.748 1.00 96.19 93 LYS A CA 1
ATOM 750 C C . LYS A 1 93 ? 6.809 -0.014 -17.777 1.00 96.19 93 LYS A C 1
ATOM 752 O O . LYS A 1 93 ? 7.378 0.247 -16.722 1.00 96.19 93 LYS A O 1
ATOM 757 N N . SER A 1 94 ? 7.227 0.457 -18.953 1.00 96.81 94 SER A N 1
ATOM 758 C CA . SER A 1 94 ? 8.438 1.270 -19.127 1.00 96.81 94 SER A CA 1
ATOM 759 C C . SER A 1 94 ? 8.388 2.578 -18.327 1.00 96.81 94 SER A C 1
ATOM 761 O O . SER A 1 94 ? 9.315 2.890 -17.580 1.00 96.81 94 SER A O 1
ATOM 763 N N . ARG A 1 95 ? 7.272 3.319 -18.390 1.00 96.25 95 ARG A N 1
ATOM 764 C CA . ARG A 1 95 ? 7.092 4.552 -17.601 1.00 96.25 95 ARG A CA 1
ATOM 765 C C . ARG A 1 95 ? 7.150 4.297 -16.096 1.00 96.25 95 ARG A C 1
ATOM 767 O O . ARG A 1 95 ? 7.704 5.110 -15.357 1.00 96.25 95 ARG A O 1
ATOM 774 N N . PHE A 1 96 ? 6.551 3.204 -15.631 1.00 95.88 96 PHE A N 1
ATOM 775 C CA . PHE A 1 96 ? 6.552 2.852 -14.214 1.00 95.88 96 PHE A CA 1
ATOM 776 C C . PHE A 1 96 ? 7.937 2.416 -13.739 1.00 95.88 96 PHE A C 1
ATOM 778 O O . PHE A 1 96 ? 8.360 2.859 -12.674 1.00 95.88 96 PHE A O 1
ATOM 785 N N . ALA A 1 97 ? 8.658 1.645 -14.554 1.00 95.62 97 ALA A N 1
ATOM 786 C CA . ALA A 1 97 ? 10.040 1.263 -14.291 1.00 95.62 97 ALA A CA 1
ATOM 787 C C . ALA A 1 97 ? 10.946 2.495 -14.205 1.00 95.62 97 ALA A C 1
ATOM 789 O O . ALA A 1 97 ? 11.713 2.625 -13.258 1.00 95.62 97 ALA A O 1
ATOM 790 N N . GLN A 1 98 ? 10.793 3.453 -15.126 1.00 96.31 98 GLN A N 1
ATOM 791 C CA . GLN A 1 98 ? 11.569 4.691 -15.089 1.00 96.31 98 GLN A CA 1
ATOM 792 C C . GLN A 1 98 ? 11.287 5.500 -13.820 1.00 96.31 98 GLN A C 1
ATOM 794 O O . GLN A 1 98 ? 12.221 5.985 -13.190 1.00 96.31 98 GLN A O 1
ATOM 799 N N . ARG A 1 99 ? 10.016 5.634 -13.415 1.00 93.62 99 ARG A N 1
ATOM 800 C CA . ARG A 1 99 ? 9.663 6.297 -12.149 1.00 93.62 99 ARG A CA 1
ATOM 801 C C . ARG A 1 99 ? 10.334 5.604 -10.963 1.00 93.62 99 ARG A C 1
ATOM 803 O O . ARG A 1 99 ? 10.937 6.287 -10.145 1.00 93.62 99 ARG A O 1
ATOM 810 N N . GLN A 1 100 ? 10.229 4.279 -10.885 1.00 94.00 100 GLN A N 1
ATOM 811 C CA . GLN A 1 100 ? 10.828 3.492 -9.809 1.00 94.00 100 GLN A CA 1
ATOM 812 C C . GLN A 1 100 ? 12.350 3.687 -9.763 1.00 94.00 100 GLN A C 1
ATOM 814 O O . GLN A 1 100 ? 12.905 3.981 -8.711 1.00 94.00 100 GLN A O 1
ATOM 819 N N . HIS A 1 101 ? 13.004 3.654 -10.922 1.00 94.06 101 HIS A N 1
ATOM 820 C CA . HIS A 1 101 ? 14.436 3.894 -11.033 1.00 94.06 101 HIS A CA 1
ATOM 821 C C . HIS A 1 101 ? 14.844 5.297 -10.548 1.00 94.06 101 HIS A C 1
ATOM 823 O O . HIS A 1 101 ? 15.827 5.443 -9.827 1.00 94.06 101 HIS A O 1
ATOM 829 N N . GLN A 1 102 ? 14.078 6.342 -10.887 1.00 93.06 102 GLN A N 1
ATOM 830 C CA . GLN A 1 102 ? 14.349 7.704 -10.403 1.00 93.06 102 GLN A CA 1
ATOM 831 C C . GLN A 1 102 ? 14.198 7.839 -8.882 1.00 93.06 102 GLN A C 1
ATOM 833 O O . GLN A 1 102 ? 14.947 8.603 -8.269 1.00 93.06 102 GLN A O 1
ATOM 838 N N . MET A 1 103 ? 13.264 7.100 -8.280 1.00 89.50 103 MET A N 1
ATOM 839 C CA . MET A 1 103 ? 13.093 7.037 -6.825 1.00 89.50 103 MET A CA 1
ATOM 840 C C . MET A 1 103 ? 14.271 6.320 -6.153 1.00 89.50 103 MET A C 1
ATOM 842 O O . MET A 1 103 ? 14.810 6.814 -5.170 1.00 89.50 103 MET A O 1
ATOM 846 N N . GLU A 1 104 ? 14.727 5.200 -6.713 1.00 90.31 104 GLU A N 1
ATOM 847 C CA . GLU A 1 104 ? 15.879 4.448 -6.196 1.00 90.31 104 GLU A CA 1
ATOM 848 C C . GLU A 1 104 ? 17.185 5.246 -6.279 1.00 90.31 104 GLU A C 1
ATOM 850 O O . GLU A 1 104 ? 17.976 5.241 -5.335 1.00 90.31 104 GLU A O 1
ATOM 855 N N . LEU A 1 105 ? 17.400 5.972 -7.383 1.00 92.25 105 LEU A N 1
ATOM 856 C CA . LEU A 1 105 ? 18.531 6.891 -7.515 1.00 92.25 105 LEU A CA 1
ATOM 857 C C . LEU A 1 105 ? 18.472 7.995 -6.459 1.00 92.25 105 LEU A C 1
ATOM 859 O O . LEU A 1 105 ? 19.478 8.270 -5.813 1.00 92.25 105 LEU A O 1
ATOM 863 N N . ALA A 1 106 ? 17.293 8.590 -6.253 1.00 89.75 106 ALA A N 1
ATOM 864 C CA . ALA A 1 106 ? 17.100 9.627 -5.249 1.00 89.75 106 ALA A CA 1
ATOM 865 C C . ALA A 1 106 ? 17.457 9.133 -3.840 1.00 89.75 106 ALA A C 1
ATOM 867 O O . ALA A 1 106 ? 18.258 9.761 -3.147 1.00 89.75 106 ALA A O 1
ATOM 868 N N . LEU A 1 107 ? 16.952 7.952 -3.473 1.00 86.19 107 LEU A N 1
ATOM 869 C CA . LEU A 1 107 ? 17.242 7.311 -2.195 1.00 86.19 107 LEU A CA 1
ATOM 870 C C . LEU A 1 107 ? 18.741 7.033 -2.022 1.00 86.19 107 LEU A C 1
ATOM 872 O O . LEU A 1 107 ? 19.308 7.322 -0.970 1.00 86.19 107 LEU A O 1
ATOM 876 N N . LYS A 1 108 ? 19.401 6.507 -3.061 1.00 89.19 108 LYS A N 1
ATOM 877 C CA . LYS A 1 108 ? 20.842 6.211 -3.038 1.00 89.19 108 LYS A CA 1
ATOM 878 C C . LYS A 1 108 ? 21.698 7.470 -2.882 1.00 89.19 108 LYS A C 1
ATOM 880 O O . LYS A 1 108 ? 22.760 7.419 -2.269 1.00 89.19 108 LYS A O 1
ATOM 885 N N . GLU A 1 109 ? 21.241 8.582 -3.441 1.00 90.81 109 GLU A N 1
ATOM 886 C CA . GLU A 1 109 ? 21.898 9.889 -3.367 1.00 90.81 109 GLU A CA 1
ATOM 887 C C . GLU A 1 109 ? 21.517 10.676 -2.101 1.00 90.81 109 GLU A C 1
ATOM 889 O O . GLU A 1 109 ? 22.031 11.773 -1.889 1.00 90.81 109 GLU A O 1
ATOM 894 N N . GLY A 1 110 ? 20.620 10.146 -1.260 1.00 84.94 110 GLY A N 1
ATOM 895 C CA . GLY A 1 110 ? 20.118 10.833 -0.068 1.00 84.94 110 GLY A CA 1
ATOM 896 C C . GLY A 1 110 ? 19.302 12.091 -0.383 1.00 84.94 110 GLY A C 1
ATOM 897 O O . GLY A 1 110 ? 19.148 12.955 0.480 1.00 84.94 110 GLY A O 1
ATOM 898 N N . ARG A 1 111 ? 18.795 12.225 -1.615 1.00 85.38 111 ARG A N 1
ATOM 899 C CA . ARG A 1 111 ? 17.926 13.333 -2.028 1.00 85.38 111 ARG A CA 1
ATOM 900 C C . ARG A 1 111 ? 16.466 12.905 -1.939 1.00 85.38 111 ARG A C 1
ATOM 902 O O . ARG A 1 111 ? 16.124 11.783 -2.298 1.00 85.38 111 ARG A O 1
ATOM 909 N N . GLN A 1 112 ? 15.591 13.824 -1.540 1.00 78.50 112 GLN A N 1
ATOM 910 C CA . GLN A 1 112 ? 14.154 13.582 -1.633 1.00 78.50 112 GLN A CA 1
ATOM 911 C C . GLN A 1 112 ? 13.716 13.499 -3.097 1.00 78.50 112 GLN A C 1
ATOM 913 O O . GLN A 1 112 ? 14.065 14.342 -3.932 1.00 78.50 112 GLN A O 1
ATOM 918 N N . HIS A 1 113 ? 12.919 12.486 -3.408 1.00 81.06 113 HIS A N 1
ATOM 919 C CA . HIS A 1 113 ? 12.159 12.411 -4.639 1.00 81.06 113 HIS A CA 1
ATOM 920 C C . HIS A 1 113 ? 10.840 13.191 -4.502 1.00 81.06 113 HIS A C 1
ATOM 922 O O . HIS A 1 113 ? 10.284 13.327 -3.417 1.00 81.06 113 HIS A O 1
ATOM 928 N N . ILE A 1 114 ? 10.282 13.663 -5.625 1.00 73.62 114 ILE A N 1
ATOM 929 C CA . ILE A 1 114 ? 9.054 14.493 -5.680 1.00 73.62 114 ILE A CA 1
ATOM 930 C C . ILE A 1 114 ? 7.845 13.838 -4.975 1.00 73.62 114 ILE A C 1
ATOM 932 O O . ILE A 1 114 ? 6.912 14.530 -4.576 1.00 73.62 114 ILE A O 1
ATOM 936 N N . TYR A 1 115 ? 7.853 12.510 -4.837 1.00 66.19 115 TYR A N 1
ATOM 937 C CA . TYR A 1 115 ? 6.763 11.721 -4.254 1.00 66.19 115 TYR A CA 1
ATOM 938 C C . TYR A 1 115 ? 7.074 11.144 -2.873 1.00 66.19 115 TYR A C 1
ATOM 940 O O . TYR A 1 115 ? 6.239 10.409 -2.344 1.00 66.19 115 TYR A O 1
ATOM 948 N N . ASP A 1 116 ? 8.234 11.452 -2.297 1.00 63.12 116 ASP A N 1
ATOM 949 C CA . ASP A 1 116 ? 8.520 11.011 -0.939 1.00 63.12 116 ASP A CA 1
ATOM 950 C C . ASP A 1 116 ? 7.573 11.742 0.023 1.00 63.12 116 ASP A C 1
ATOM 952 O O . ASP A 1 116 ? 7.328 12.946 -0.142 1.00 63.12 116 ASP A O 1
ATOM 956 N N . PRO A 1 117 ? 6.988 11.036 1.008 1.00 59.53 117 PRO A N 1
ATOM 957 C CA . PRO A 1 117 ? 6.253 11.711 2.062 1.00 59.53 117 PRO A CA 1
ATOM 958 C C . PRO A 1 117 ? 7.212 12.709 2.712 1.00 59.53 117 PRO A C 1
ATOM 960 O O . PRO A 1 117 ? 8.363 12.379 2.999 1.00 59.53 117 PRO A O 1
ATOM 963 N N . LYS A 1 118 ? 6.757 13.948 2.910 1.00 51.25 118 LYS A N 1
ATOM 964 C CA . LYS A 1 118 ? 7.542 14.917 3.672 1.00 51.25 118 LYS A CA 1
ATOM 965 C C . LYS A 1 118 ? 7.745 14.315 5.058 1.00 51.25 118 LYS A C 1
ATOM 967 O O . LYS A 1 118 ? 6.765 14.101 5.765 1.00 51.25 118 LYS A O 1
ATOM 972 N N . GLU A 1 119 ? 8.987 14.026 5.432 1.00 51.72 119 GLU A N 1
ATOM 973 C CA . GLU A 1 119 ? 9.311 13.823 6.839 1.00 51.72 119 GLU A CA 1
ATOM 974 C C . GLU A 1 119 ? 9.040 15.156 7.541 1.00 51.72 119 GLU A C 1
ATOM 976 O O . GLU A 1 119 ? 9.827 16.100 7.458 1.00 51.72 119 GLU A O 1
ATOM 981 N N . GLU A 1 120 ? 7.865 15.284 8.153 1.00 49.44 120 GLU A N 1
ATOM 982 C CA . GLU A 1 120 ? 7.615 16.382 9.073 1.00 49.44 120 GLU A CA 1
ATOM 983 C C . GLU A 1 120 ? 8.485 16.152 10.308 1.00 49.44 120 GLU A C 1
ATOM 985 O O . GLU A 1 120 ? 8.522 15.059 10.877 1.00 49.44 120 GLU A O 1
ATOM 990 N N . ALA A 1 121 ? 9.246 17.175 10.699 1.00 41.19 121 ALA A N 1
ATOM 991 C CA . ALA A 1 121 ? 10.084 17.097 11.884 1.00 41.19 121 ALA A CA 1
ATOM 992 C C . ALA A 1 121 ? 9.210 16.756 13.108 1.00 41.19 121 ALA A C 1
ATOM 994 O O . ALA A 1 121 ? 8.183 17.412 13.300 1.00 41.19 121 ALA A O 1
ATOM 995 N N . PRO A 1 122 ? 9.612 15.794 13.963 1.00 50.75 122 PRO A N 1
ATOM 996 C CA . PRO A 1 122 ? 8.790 15.365 15.085 1.00 50.75 122 PRO A CA 1
ATOM 997 C C . PRO A 1 122 ? 8.454 16.550 15.987 1.00 50.75 122 PRO A C 1
ATOM 999 O O . PRO A 1 122 ? 9.333 17.337 16.382 1.00 50.75 122 PRO A O 1
ATOM 1002 N N . THR A 1 123 ? 7.171 16.663 16.312 1.00 57.97 123 THR A N 1
ATOM 1003 C CA . THR A 1 123 ? 6.628 17.742 17.134 1.00 57.97 123 THR A CA 1
ATOM 1004 C C . THR A 1 123 ? 7.191 17.669 18.558 1.00 57.97 123 THR A C 1
ATOM 1006 O O . THR A 1 123 ? 7.630 16.619 19.039 1.00 57.97 123 THR A O 1
ATOM 1009 N N . GLU A 1 124 ? 7.189 18.789 19.288 1.00 54.72 124 GLU A N 1
ATOM 1010 C CA . GLU A 1 124 ? 7.637 18.810 20.692 1.00 54.72 124 GLU A CA 1
ATOM 1011 C C . GLU A 1 124 ? 6.876 17.812 21.583 1.00 54.72 124 GLU A C 1
ATOM 1013 O O . GLU A 1 124 ? 7.446 17.279 22.538 1.00 54.72 124 GLU A O 1
ATOM 1018 N N . ASN A 1 125 ? 5.615 17.516 21.257 1.00 52.88 125 ASN A N 1
ATOM 1019 C CA . ASN A 1 125 ? 4.797 16.551 21.990 1.00 52.88 125 ASN A CA 1
ATOM 1020 C C . ASN A 1 125 ? 5.243 15.098 21.755 1.00 52.88 125 ASN A C 1
ATOM 1022 O O . ASN A 1 125 ? 5.262 14.307 22.699 1.00 52.88 125 ASN A O 1
ATOM 1026 N N . GLU A 1 126 ? 5.678 14.750 20.542 1.00 54.62 126 GLU A N 1
ATOM 1027 C CA . GLU A 1 126 ? 6.232 13.424 20.225 1.00 54.62 126 GLU A CA 1
ATOM 1028 C C . GLU A 1 126 ? 7.611 13.223 20.865 1.00 54.62 126 GLU A C 1
ATOM 1030 O O . GLU A 1 126 ? 7.898 12.165 21.433 1.00 54.62 126 GLU A O 1
ATOM 1035 N N . LYS A 1 127 ? 8.431 14.282 20.900 1.00 53.34 127 LYS A N 1
ATOM 1036 C CA . LYS A 1 127 ? 9.716 14.285 21.620 1.00 53.34 127 LYS A CA 1
ATOM 1037 C C . LYS A 1 127 ? 9.526 14.064 23.123 1.00 53.34 127 LYS A C 1
ATOM 1039 O O . LYS A 1 127 ? 10.293 13.309 23.722 1.00 53.34 127 LYS A O 1
ATOM 1044 N N . LYS A 1 128 ? 8.493 14.664 23.730 1.00 57.25 128 LYS A N 1
ATOM 1045 C CA . LYS A 1 128 ? 8.152 14.469 25.152 1.00 57.25 128 LYS A CA 1
ATOM 1046 C C . LYS A 1 128 ? 7.683 13.040 25.455 1.00 57.25 128 LYS A C 1
ATOM 1048 O O . LYS A 1 128 ? 8.145 12.479 26.444 1.00 57.25 128 LYS A O 1
ATOM 1053 N N . LYS A 1 129 ? 6.865 12.420 24.591 1.00 51.19 129 LYS A N 1
ATOM 1054 C CA . LYS A 1 129 ? 6.435 11.012 24.747 1.00 51.19 129 LYS A CA 1
ATOM 1055 C C . LYS A 1 129 ? 7.592 10.009 24.619 1.00 51.19 129 LYS A C 1
ATOM 1057 O O . LYS A 1 129 ? 7.618 9.032 25.359 1.00 51.19 129 LYS A O 1
ATOM 1062 N N . SER A 1 130 ? 8.570 10.256 23.740 1.00 46.78 130 SER A N 1
ATOM 1063 C CA . SER A 1 130 ? 9.746 9.372 23.587 1.00 46.78 130 SER A CA 1
ATOM 1064 C C . SER A 1 130 ? 10.721 9.413 24.772 1.00 46.78 130 SER A C 1
ATOM 1066 O O . SER A 1 130 ? 11.433 8.448 25.013 1.00 46.78 130 SER A O 1
ATOM 1068 N N . ARG A 1 131 ? 10.740 10.519 25.532 1.00 49.69 131 ARG A N 1
ATOM 1069 C CA . ARG A 1 131 ? 11.613 10.723 26.702 1.00 49.69 131 ARG A CA 1
ATOM 1070 C C . ARG A 1 131 ? 11.070 10.126 28.005 1.00 49.69 131 ARG A C 1
ATOM 1072 O O . ARG A 1 131 ? 11.756 10.195 29.017 1.00 49.69 131 ARG A O 1
ATOM 1079 N N . GLN A 1 132 ? 9.843 9.608 27.997 1.00 49.59 132 GLN A N 1
ATOM 1080 C CA . GLN A 1 132 ? 9.175 9.026 29.167 1.00 49.59 132 GLN A CA 1
ATOM 1081 C C . GLN A 1 132 ? 9.014 7.496 29.079 1.00 49.59 132 GLN A C 1
ATOM 1083 O O . GLN A 1 132 ? 8.311 6.921 29.906 1.00 49.59 132 GLN A O 1
ATOM 1088 N N . ARG A 1 133 ? 9.650 6.844 28.097 1.00 40.81 133 ARG A N 1
ATOM 1089 C CA . ARG A 1 133 ? 9.792 5.383 28.023 1.00 40.81 133 ARG A CA 1
ATOM 1090 C C . ARG A 1 133 ? 11.196 4.958 28.423 1.00 40.81 133 ARG A C 1
ATOM 1092 O O . ARG A 1 133 ? 12.138 5.709 28.089 1.00 40.81 133 ARG A O 1
#

Foldseek 3Di:
DDPDDPPDDDDDDDVPPVVVLVPADPVRDPDDDFDCDPLQQGGQDSVRDRDQQFGGAALLPRHTDGPVFCPDPLDDHQADTPVCSVVDDPVSRVVSVVVVVVCVVCVVVVHDDPPDDPPDPDDPVNVVVVVVD

Secondary structure (DSSP, 8-state):
--SS-TTS-----TTHHHHHHHHS-TTT----S-B--TTS---B-TTSPBPSSEEEE-TTT--EEEHHHHTSTT-BTTTB-TTTTTTS-HHHHHHHHHHHHHHHHHHHTTPPPTTSPP-PPPPHHHHHHHTT-

=== Feature glossary ===
A reading guide for the features in this record.

Start from the sequence.

  · Sequence gives the chain of amino acids in standard one-letter code (A=alanine, C=cysteine, …, Y=tyrosine), read N→C. It is the only feature that is directly encoded by the gene; all structural features are derived from the folded form of this sequence.

Fold it, and you get atomic coordinates and the backbone conformation that goes with them.

  · The mmCIF table is the protein's shape written out atom by atom. For each backbone N, Cα, C, and carbonyl O, it records an (x, y, z) coordinate triple in Å plus the residue type, chain letter, and residue number.

  · Backbone dihedral angles. Every residue except chain termini has a φ (preceding-C → N → Cα → C) and a ψ (N → Cα → C → next-N). They are reported in degrees following the IUPAC sign convention. Secondary structure is essentially a statement about which (φ, ψ) basin each residue occupies.

  · DSSP 8-state secondary structure assigns each residue one of H (α-helix), G (3₁₀-helix), I (π-helix), E (extended β-strand), B (isolated β-bridge), T (hydrogen-bonded turn), S (bend), or '-' (coil). The assignment is computed from backbone hydrogen-bond geometry via the Kabsch–Sander algorithm.

  · P-SEA three-state annotation labels each residue as helix, strand, or coil based purely on the geometry of the Cα trace. It serves as a fallback when the full backbone (and thus DSSP) is unavailable.

Summarize the fold with a handful of shape descriptors and a per-residue structural alphabet.

  ·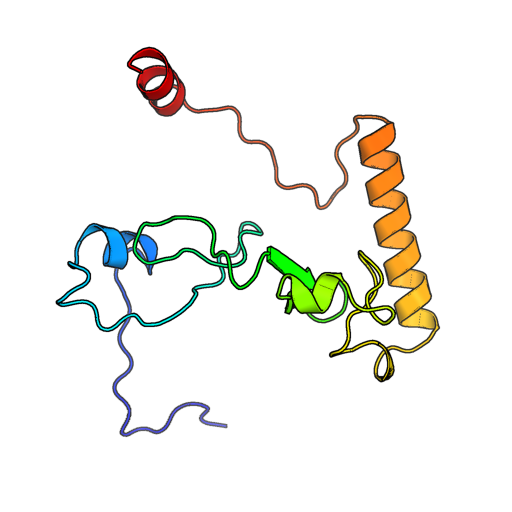 Radius of gyration (Rg) is the root-mean-square distance of Cα atoms from their centroid — a single number for overall size and compactness. A globular domain of N residues has Rg ≈ 2.2·N^0.38 Å; an extended or disordered chain has a much larger Rg. The Cα contact count is the number of residue pairs whose Cα atoms are within 8 Å and are more than four positions apart in sequence — a standard proxy for tertiary packing density. The bounding box is the smallest axis-aligned box enclosing all Cα atoms.

  · Foldseek's 3Di representation compresses backbone geometry into a per-residue letter drawn from a learned twenty-state alphabet. It captures the tertiary interaction pattern around each residue — which residues are packed against it in space, regardless of where they are in sequence.

  · Accessible surface area quantifies burial. A residue with SASA near zero is packed into the hydrophobic core; one with SASA >100 Å² sits on the surface. Computed here via the Shrake–Rupley numerical algorithm with a 1.4 Å probe.

Ask how reliable the model is.

  · For AlphaFold models, the B-factor field carries pLDDT — the model's own estimate of local accuracy on a 0–100 scale. Regions with pLDDT<50 should be treated as essentially unmodeled; they often correspond to intrinsically disordered segments.

  · For exper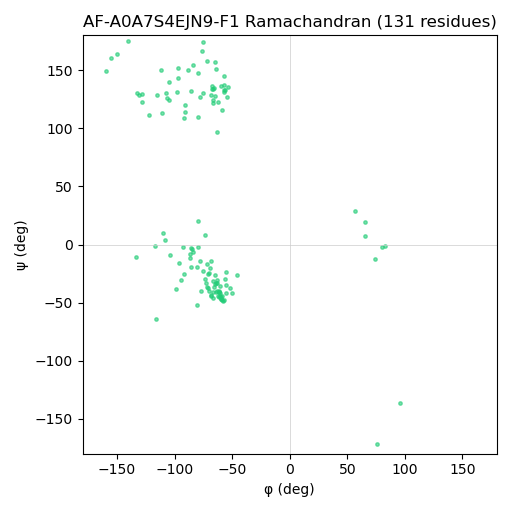imental (PDB) structures, the B-factor (temperature factor) quantifies the positional spread of each atom in the crystal — a combination of thermal vibration and static disorder — in units of Å². High B-factors mark flexible loops or poorly resolved regions; low B-factors mark the rigid, well-ordered core.

  · PAE(i, j) answers: if I align the predicted and true structures on residue i, how far off (in Å) do I expect residue j to be? A block-diagonal PAE matrix with low values on the blocks and high values off-diagonal is the signature of a multi-domain protein with confidently predicted domains but uncertain inter-domain orientation.

Place it in context: what it resembles, what it is annotated as, and how it looks.

  · Structural nearest neighbors (via Foldseek easy-search vs the PDB). Reported per hit: target PDB id, E-value, and alignment TM-score. A TM-score above ~0.5 is the conventional threshold for 'same fold'.

  · Functional annotations link the protein to curated databases. InterPro entries identify conserved domains and families by matching the sequence against member-database signatures (Pfam, PROSITE, CDD, …). Gene Ontology (GO) terms describe molecular function, biological process, and cellular component in a controlled vocabulary. CATH places the structure in a hierarchical fold classification (Class/Architecture/Topology/Homologous-superfamily). The organism is the source species.

  · Plot images: a contact map (which residues are close in 3D, as an N×N binary image), a Ramachandran scatter (backbone torsion angles, revealing secondary-structure composition at a glance), and — for AlphaFold structures — a PAE heatmap (pairwise prediction confidence).

  · Structure images are PyMOL renders from six orthogonal camera directions. Cartoon representation draws helices as coils and strands as arrows; sticks shows the backbone as bonds; surface shows the solvent-excluded envelope. Rainbow coloring maps sequence position to hue (blue→red, N→C); chain coloring assigns a distinct color per polypeptide.